Protein AF-A0A097EYW6-F1 (afdb_monomer_lite)

InterPro domains:
  IPR035441 TFIIS/LEDGF domain superfamily [G3DSA:1.20.930.10] (9-99)
  IPR035441 TFIIS/LEDGF domain superfamily [SSF47676] (5-91)

Structure (mmCIF, N/CA/C/O backbone):
data_AF-A0A097EYW6-F1
#
_entry.id   AF-A0A097EYW6-F1
#
loop_
_atom_site.group_PDB
_atom_site.id
_atom_site.type_symbol
_atom_site.label_atom_id
_atom_site.label_alt_id
_atom_site.label_comp_id
_atom_site.label_asym_id
_atom_site.label_entity_id
_atom_site.label_seq_id
_atom_site.pdbx_PDB_ins_code
_atom_site.Cartn_x
_atom_site.Cartn_y
_atom_site.Cartn_z
_atom_site.occupancy
_atom_site.B_iso_or_equiv
_atom_site.auth_seq_id
_atom_site.auth_comp_id
_atom_site.auth_asym_id
_atom_site.auth_atom_id
_atom_site.pdbx_PDB_model_num
ATOM 1 N N . SER A 1 1 ? 0.340 0.440 -20.870 1.00 84.19 1 SER A N 1
ATOM 2 C CA . SER A 1 1 ? -0.706 0.084 -19.883 1.00 84.19 1 SER A CA 1
ATOM 3 C C . SER A 1 1 ? -1.003 1.295 -19.016 1.00 84.19 1 SER A C 1
ATOM 5 O O . SER A 1 1 ? -0.056 1.942 -18.576 1.00 84.19 1 SER A O 1
ATOM 7 N N . VAL A 1 2 ? -2.286 1.588 -18.776 1.00 91.38 2 VAL A N 1
ATOM 8 C CA . VAL A 1 2 ? -2.757 2.734 -17.970 1.00 91.38 2 VAL A CA 1
ATOM 9 C C . VAL A 1 2 ? -2.127 2.782 -16.573 1.00 91.38 2 VAL A C 1
ATOM 11 O O . VAL A 1 2 ? -1.802 3.856 -16.085 1.00 91.38 2 VAL A O 1
ATOM 14 N N . LEU A 1 3 ? -1.838 1.624 -15.969 1.00 91.31 3 LEU A N 1
ATOM 15 C CA . LEU A 1 3 ? -1.207 1.550 -14.648 1.00 91.31 3 LEU A CA 1
ATOM 16 C C . LEU A 1 3 ? 0.229 2.078 -14.658 1.00 91.31 3 LEU A C 1
ATOM 18 O O . LEU A 1 3 ? 0.629 2.781 -13.744 1.00 91.31 3 LEU A O 1
ATOM 22 N N . ILE A 1 4 ? 1.008 1.775 -15.698 1.00 88.75 4 ILE A N 1
ATOM 23 C CA . ILE A 1 4 ? 2.385 2.281 -15.816 1.00 88.75 4 ILE A CA 1
ATOM 24 C C . ILE A 1 4 ? 2.366 3.791 -16.063 1.00 88.75 4 ILE A C 1
ATOM 26 O O . ILE A 1 4 ? 3.160 4.518 -15.474 1.00 88.75 4 ILE A O 1
ATOM 30 N N . TRP A 1 5 ? 1.424 4.266 -16.882 1.00 92.06 5 TRP A N 1
ATOM 31 C CA . TRP A 1 5 ? 1.224 5.697 -17.093 1.00 92.06 5 TRP A CA 1
ATOM 32 C C . TRP A 1 5 ? 0.866 6.409 -15.780 1.00 92.06 5 TRP A C 1
ATOM 34 O O . TRP A 1 5 ? 1.507 7.398 -15.436 1.00 92.06 5 TRP A O 1
ATOM 44 N N . PHE A 1 6 ? -0.054 5.846 -14.992 1.00 91.69 6 PHE A N 1
ATOM 45 C CA . PHE A 1 6 ? -0.405 6.347 -13.662 1.00 91.69 6 PHE A CA 1
ATOM 46 C C . PHE A 1 6 ? 0.819 6.443 -12.738 1.00 91.69 6 PHE A C 1
ATOM 48 O O . PHE A 1 6 ? 1.030 7.478 -12.106 1.00 91.69 6 PHE A O 1
ATOM 55 N N . LEU A 1 7 ? 1.674 5.411 -12.710 1.00 89.38 7 LEU A N 1
ATOM 56 C CA . LEU A 1 7 ? 2.927 5.450 -11.945 1.00 89.38 7 LEU A CA 1
ATOM 57 C C . LEU A 1 7 ? 3.852 6.582 -12.423 1.00 89.38 7 LEU A C 1
ATOM 59 O O . LEU A 1 7 ? 4.421 7.289 -11.597 1.00 89.38 7 LEU A O 1
ATOM 63 N N . SER A 1 8 ? 3.976 6.776 -13.741 1.00 85.50 8 SER A N 1
ATOM 64 C CA . SER A 1 8 ? 4.852 7.797 -14.338 1.00 85.50 8 SER A CA 1
ATOM 65 C C . SER A 1 8 ? 4.365 9.237 -14.148 1.00 85.50 8 SER A C 1
ATOM 67 O O . SER A 1 8 ? 5.152 10.170 -14.265 1.00 85.50 8 SER A O 1
ATOM 69 N N . LYS A 1 9 ? 3.074 9.432 -13.859 1.00 90.56 9 LYS A N 1
ATOM 70 C CA . LYS A 1 9 ? 2.449 10.752 -13.680 1.00 90.56 9 LYS A CA 1
ATOM 71 C C . LYS A 1 9 ? 2.266 11.146 -12.213 1.00 90.56 9 LYS A C 1
ATOM 73 O O . LYS A 1 9 ? 1.447 12.003 -11.910 1.00 90.56 9 LYS A O 1
ATOM 78 N N . GLY A 1 10 ? 3.012 10.524 -11.299 1.00 87.06 10 GLY A N 1
ATOM 79 C CA . GLY A 1 10 ? 2.950 10.854 -9.872 1.00 87.06 10 GLY A CA 1
ATOM 80 C C . GLY A 1 10 ? 1.770 10.224 -9.131 1.00 87.06 10 GLY A C 1
ATOM 81 O O . GLY A 1 10 ? 1.513 10.571 -7.983 1.00 87.06 10 GLY A O 1
ATOM 82 N N . GLY A 1 11 ? 1.073 9.252 -9.727 1.00 92.50 11 GLY A N 1
ATOM 83 C CA . GLY A 1 11 ? -0.054 8.580 -9.078 1.00 92.50 11 GLY A CA 1
ATOM 84 C C . GLY A 1 11 ? 0.312 7.889 -7.756 1.00 92.50 11 GLY A C 1
ATOM 85 O O . GLY A 1 11 ? -0.496 7.851 -6.832 1.00 92.50 11 GLY A O 1
ATOM 86 N N . VAL A 1 12 ? 1.551 7.397 -7.618 1.00 93.44 12 VAL A N 1
ATOM 87 C CA . VAL A 1 12 ? 2.042 6.820 -6.350 1.00 93.44 12 VAL A CA 1
ATOM 88 C C . VAL A 1 12 ? 2.146 7.877 -5.256 1.00 93.44 12 VAL A C 1
ATOM 90 O O . VAL A 1 12 ? 1.813 7.590 -4.108 1.00 93.44 12 VAL A O 1
ATOM 93 N N . LEU A 1 13 ? 2.573 9.093 -5.601 1.00 93.50 13 LEU A N 1
ATOM 94 C CA . LEU A 1 13 ? 2.670 10.193 -4.650 1.00 93.50 13 LEU A CA 1
ATOM 95 C C . LEU A 1 13 ? 1.280 10.555 -4.121 1.00 93.50 13 LEU A C 1
ATOM 97 O O . LEU A 1 13 ? 1.091 10.600 -2.911 1.00 93.50 13 LEU A O 1
ATOM 101 N N . ILE A 1 14 ? 0.290 10.681 -5.013 1.00 95.00 14 ILE A N 1
ATOM 102 C CA . ILE A 1 14 ? -1.108 10.950 -4.639 1.00 95.00 14 ILE A CA 1
ATOM 103 C C . ILE A 1 14 ? -1.633 9.866 -3.689 1.00 95.00 14 ILE A C 1
ATOM 105 O O . ILE A 1 14 ? -2.179 10.184 -2.634 1.00 95.00 14 ILE A O 1
ATOM 109 N N . LEU A 1 15 ? -1.418 8.586 -4.017 1.00 96.56 15 LEU A N 1
ATOM 110 C CA . LEU A 1 15 ? -1.825 7.482 -3.142 1.00 96.56 15 LEU A CA 1
ATOM 111 C C . LEU A 1 15 ? -1.112 7.520 -1.791 1.00 96.56 15 LEU A C 1
ATOM 113 O O . LEU A 1 15 ? -1.736 7.219 -0.781 1.00 96.56 15 LEU A O 1
ATOM 117 N N . THR A 1 16 ? 0.167 7.895 -1.758 1.00 96.31 16 THR A N 1
ATOM 118 C CA . THR A 1 16 ? 0.928 8.025 -0.508 1.00 96.31 16 THR A CA 1
ATOM 119 C C . THR A 1 16 ? 0.352 9.143 0.359 1.00 96.31 16 THR A C 1
ATOM 121 O O . THR A 1 16 ? 0.128 8.936 1.549 1.00 96.31 16 THR A O 1
ATOM 124 N N . THR A 1 17 ? 0.058 10.304 -0.231 1.00 96.38 17 THR A N 1
ATOM 125 C CA . THR A 1 17 ? -0.562 11.436 0.467 1.00 96.38 17 THR A CA 1
ATOM 126 C C . THR A 1 17 ? -1.932 11.059 1.020 1.00 96.38 17 THR A C 1
ATOM 128 O O . THR A 1 17 ? -2.188 11.269 2.203 1.00 96.38 17 THR A O 1
ATOM 131 N N . TRP A 1 18 ? -2.796 10.448 0.205 1.00 97.69 18 TRP A N 1
ATOM 132 C CA . TRP A 1 18 ? -4.123 10.017 0.650 1.00 97.69 18 TRP A CA 1
ATOM 133 C C . TRP A 1 18 ? -4.060 8.929 1.718 1.00 97.69 18 TRP A C 1
ATOM 135 O O . TRP A 1 18 ? -4.865 8.951 2.642 1.00 97.69 18 TRP A O 1
ATOM 145 N N . LEU A 1 19 ? -3.102 8.001 1.634 1.00 97.50 19 LEU A N 1
ATOM 146 C CA . LEU A 1 19 ? -2.929 6.951 2.637 1.00 97.50 19 LEU A CA 1
ATOM 147 C C . LEU A 1 19 ? -2.554 7.545 3.998 1.00 97.50 19 LEU A C 1
ATOM 149 O O . LEU A 1 19 ? -3.144 7.176 5.011 1.00 97.50 19 LEU A O 1
ATOM 153 N N . SER A 1 20 ? -1.611 8.489 4.015 1.00 95.62 20 SER A N 1
ATOM 154 C CA . SER A 1 20 ? -1.197 9.180 5.238 1.00 95.62 20 SER A CA 1
ATOM 155 C C . SER A 1 20 ? -2.326 10.039 5.814 1.00 95.62 20 SER A C 1
ATOM 157 O O . SER A 1 20 ? -2.587 9.971 7.012 1.00 95.62 20 SER A O 1
ATOM 159 N N . GLN A 1 21 ? -3.042 10.787 4.970 1.00 97.38 21 GLN A N 1
ATOM 160 C CA . GLN A 1 21 ? -4.161 11.619 5.412 1.00 97.38 21 GLN A CA 1
ATOM 161 C C . GLN A 1 21 ? -5.306 10.771 5.978 1.00 97.38 21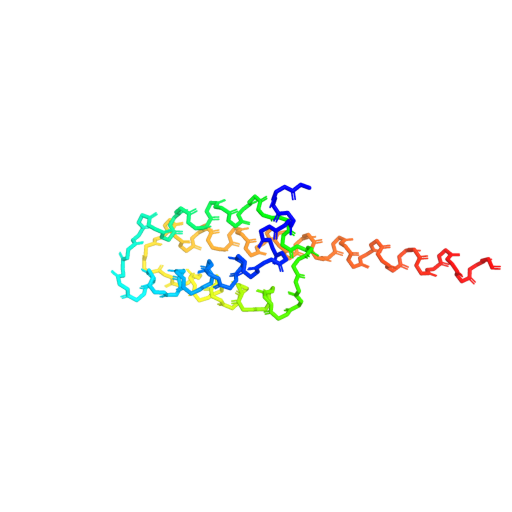 GLN A C 1
ATOM 163 O O . GLN A 1 21 ? -5.780 11.023 7.081 1.00 97.38 21 GLN A O 1
ATOM 168 N N . ALA A 1 22 ? -5.694 9.704 5.276 1.00 97.62 22 ALA A N 1
ATOM 169 C CA . ALA A 1 22 ? -6.728 8.784 5.737 1.00 97.62 22 ALA A CA 1
ATOM 170 C C . ALA A 1 22 ? -6.342 8.074 7.044 1.00 97.62 22 ALA A C 1
ATOM 172 O O . ALA A 1 22 ? -7.219 7.718 7.828 1.00 97.62 22 ALA A O 1
ATOM 173 N N . ALA A 1 23 ? -5.045 7.874 7.302 1.00 96.38 23 ALA A N 1
ATOM 174 C CA . ALA A 1 23 ? -4.574 7.321 8.567 1.00 96.38 23 ALA A CA 1
ATOM 175 C C . ALA A 1 23 ? -4.795 8.295 9.731 1.00 96.38 23 ALA A C 1
ATOM 177 O O . ALA A 1 23 ? -5.259 7.855 10.783 1.00 96.38 23 ALA A O 1
ATOM 178 N N . ILE A 1 24 ? -4.498 9.584 9.519 1.00 96.31 24 ILE A N 1
ATOM 179 C CA . ILE A 1 24 ? -4.680 10.672 10.495 1.00 96.31 24 ILE A CA 1
ATOM 180 C C . ILE A 1 24 ? -6.168 10.914 10.768 1.00 96.31 24 ILE A C 1
ATOM 182 O O . ILE A 1 24 ? -6.573 11.029 11.918 1.00 96.31 24 ILE A O 1
ATOM 186 N N . GLU A 1 25 ? -6.983 10.950 9.716 1.00 97.44 25 GLU A N 1
ATOM 187 C CA . GLU A 1 25 ? -8.427 11.202 9.798 1.00 97.44 25 GLU A CA 1
ATOM 188 C C . GLU A 1 25 ? -9.252 9.956 10.154 1.00 97.44 25 GLU A C 1
ATOM 190 O O . GLU A 1 25 ? -10.479 9.989 10.151 1.00 97.44 25 GLU A O 1
ATOM 195 N N . GLU A 1 26 ? -8.592 8.829 10.420 1.00 95.69 26 GLU A N 1
ATOM 196 C CA . GLU A 1 26 ? -9.231 7.554 10.745 1.00 95.69 26 GLU A CA 1
ATOM 197 C C . GLU A 1 26 ? -10.235 7.043 9.688 1.00 95.69 26 GLU A C 1
ATOM 199 O O . GLU A 1 26 ? -11.147 6.264 9.989 1.00 95.69 26 GLU A O 1
ATOM 204 N N . GLN A 1 27 ? -10.041 7.414 8.419 1.00 97.69 27 GLN A N 1
ATOM 205 C CA . GLN A 1 27 ? -10.886 7.001 7.299 1.00 97.69 27 GLN A CA 1
ATOM 206 C C . GLN A 1 27 ? -10.586 5.556 6.866 1.00 97.69 27 GLN A C 1
ATOM 208 O O . GLN A 1 27 ? -9.948 5.284 5.845 1.00 97.69 27 GLN A O 1
ATOM 213 N N . THR A 1 28 ? -11.080 4.595 7.644 1.00 97.25 28 THR A N 1
ATOM 214 C CA . THR A 1 28 ? -10.803 3.160 7.454 1.00 97.25 28 THR A CA 1
ATOM 215 C C . THR A 1 28 ? -11.188 2.633 6.068 1.00 97.25 28 THR A C 1
ATOM 217 O O . THR A 1 28 ? -10.409 1.900 5.459 1.00 97.25 28 THR A O 1
ATOM 220 N N . SER A 1 29 ? -12.331 3.049 5.516 1.00 97.62 29 SER A N 1
ATOM 221 C CA . SER A 1 29 ? -12.765 2.657 4.166 1.00 97.62 29 SER A CA 1
ATOM 222 C C . SER A 1 29 ? -11.775 3.095 3.083 1.00 97.62 29 SER A C 1
ATOM 224 O O . SER A 1 29 ? -11.477 2.326 2.166 1.00 97.62 29 SER A O 1
ATOM 226 N N . VAL A 1 30 ? -11.218 4.303 3.209 1.00 97.56 30 VAL A N 1
ATOM 227 C CA . VAL A 1 30 ? -10.221 4.837 2.272 1.00 97.56 30 VAL A CA 1
ATOM 228 C C . VAL A 1 30 ? -8.898 4.091 2.417 1.00 97.56 30 VAL A C 1
ATOM 230 O O . VAL A 1 30 ? -8.331 3.661 1.412 1.00 97.56 30 VAL A O 1
ATOM 233 N N . LEU A 1 31 ? -8.448 3.833 3.650 1.00 98.00 31 LEU A N 1
ATOM 234 C CA . LEU A 1 31 ? -7.255 3.020 3.912 1.00 98.00 31 LEU A CA 1
ATOM 235 C C . LEU A 1 31 ? -7.359 1.636 3.258 1.00 98.00 31 LEU A C 1
ATOM 237 O O . LEU A 1 31 ? -6.440 1.201 2.562 1.00 98.00 31 LEU A O 1
ATOM 241 N N . LEU A 1 32 ? -8.493 0.955 3.433 1.00 97.62 32 LEU A N 1
ATOM 242 C CA . LEU A 1 32 ? -8.730 -0.368 2.855 1.00 97.62 32 LEU A CA 1
ATOM 243 C C . LEU A 1 32 ? -8.742 -0.337 1.323 1.00 97.62 32 LEU A C 1
ATOM 245 O O . LEU A 1 32 ? -8.151 -1.215 0.685 1.00 97.62 32 LEU A O 1
ATOM 249 N N . LEU A 1 33 ? -9.373 0.678 0.726 1.00 97.94 33 LEU A N 1
ATOM 250 C CA . LEU A 1 33 ? -9.407 0.851 -0.724 1.00 97.94 33 LEU A CA 1
ATOM 251 C C . LEU A 1 33 ? -8.002 1.085 -1.291 1.00 97.94 33 LEU A C 1
ATOM 253 O O . LEU A 1 33 ? -7.613 0.420 -2.253 1.00 97.94 33 LEU A O 1
ATOM 257 N N . ILE A 1 34 ? -7.218 1.973 -0.676 1.00 97.31 34 ILE A N 1
ATOM 258 C CA . ILE A 1 34 ? -5.853 2.263 -1.125 1.00 97.31 34 ILE A CA 1
ATOM 259 C C . ILE A 1 34 ? -4.972 1.017 -0.982 1.00 97.31 34 ILE A C 1
ATOM 261 O O . ILE A 1 34 ? -4.300 0.639 -1.940 1.00 97.31 34 ILE A O 1
ATOM 265 N N . LEU A 1 35 ? -5.022 0.310 0.153 1.00 97.38 35 LEU A N 1
ATOM 266 C CA . LEU A 1 35 ? -4.277 -0.944 0.339 1.00 97.38 35 LEU A CA 1
ATOM 267 C C . LEU A 1 35 ? -4.638 -1.994 -0.725 1.00 97.38 35 LEU A C 1
ATOM 269 O O . LEU A 1 35 ? -3.758 -2.698 -1.227 1.00 97.38 35 LEU A O 1
ATOM 273 N N . LYS A 1 36 ? -5.915 -2.075 -1.121 1.00 96.75 36 LYS A N 1
ATOM 274 C CA . LYS A 1 36 ? -6.365 -2.943 -2.218 1.00 96.75 36 LYS A CA 1
ATOM 275 C C . LYS A 1 36 ? -5.768 -2.510 -3.559 1.00 96.75 36 LYS A C 1
ATOM 277 O O . LYS A 1 36 ? -5.236 -3.353 -4.275 1.00 96.75 36 LYS A O 1
ATOM 282 N N . VAL A 1 37 ? -5.794 -1.217 -3.881 1.00 95.69 37 VAL A N 1
ATOM 283 C CA . VAL A 1 37 ? -5.205 -0.663 -5.115 1.00 95.69 37 VAL A CA 1
ATOM 284 C C . VAL A 1 37 ? -3.698 -0.946 -5.188 1.00 95.69 37 VAL A C 1
ATOM 286 O O . VAL A 1 37 ? -3.203 -1.444 -6.203 1.00 95.69 37 VAL A O 1
ATOM 289 N N . LEU A 1 38 ? -2.970 -0.732 -4.090 1.00 95.56 38 LEU A N 1
ATOM 290 C CA . LEU A 1 38 ? -1.533 -1.009 -3.988 1.00 95.56 38 LEU A CA 1
ATOM 291 C C . LEU A 1 38 ? -1.184 -2.490 -4.204 1.00 95.56 38 LEU A C 1
ATOM 293 O O . LEU A 1 38 ? -0.102 -2.812 -4.693 1.00 95.56 38 LEU A O 1
ATOM 297 N N . CYS A 1 39 ? -2.115 -3.394 -3.900 1.00 93.25 39 CYS A N 1
ATOM 298 C CA . CYS A 1 39 ? -1.975 -4.833 -4.112 1.00 93.25 39 CYS A CA 1
ATOM 299 C C . CYS A 1 39 ? -1.859 -5.219 -5.602 1.00 93.25 39 CYS A C 1
ATOM 301 O O . CYS A 1 39 ? -1.294 -6.277 -5.910 1.00 93.25 39 CYS A O 1
ATOM 303 N N . HIS A 1 40 ? -2.382 -4.371 -6.498 1.00 90.88 40 HIS A N 1
ATOM 304 C CA . HIS A 1 40 ? -2.477 -4.596 -7.945 1.00 90.88 40 HIS A CA 1
ATOM 305 C C . HIS A 1 40 ? -1.572 -3.675 -8.779 1.00 90.88 40 HIS A C 1
ATOM 307 O O . HIS A 1 40 ? -1.379 -3.918 -9.972 1.00 90.88 40 HIS A O 1
ATOM 313 N N . LEU A 1 41 ? -0.996 -2.630 -8.181 1.00 92.56 41 LEU A N 1
ATOM 314 C CA . LEU A 1 41 ? -0.100 -1.713 -8.883 1.00 92.56 41 LEU A CA 1
ATOM 315 C C . LEU A 1 41 ? 1.270 -2.362 -9.155 1.00 92.56 41 LEU A C 1
ATOM 317 O O . LEU A 1 41 ? 1.860 -2.970 -8.256 1.00 92.56 41 LEU A O 1
ATOM 321 N N . PRO A 1 42 ? 1.846 -2.195 -10.363 1.00 91.19 42 PRO A N 1
ATOM 322 C CA . PRO A 1 42 ? 3.174 -2.704 -10.689 1.00 91.19 42 PRO A CA 1
ATOM 323 C C . PRO A 1 42 ? 4.271 -1.799 -10.100 1.00 91.19 42 PRO A C 1
ATOM 325 O O . PRO A 1 42 ? 5.082 -1.240 -10.831 1.00 91.19 42 PRO A O 1
ATOM 328 N N . LEU A 1 43 ? 4.309 -1.655 -8.772 1.00 88.69 43 LEU A N 1
ATOM 329 C CA . LEU A 1 43 ? 5.160 -0.689 -8.058 1.00 88.69 43 LEU A CA 1
ATOM 330 C C . LEU A 1 43 ? 6.665 -0.881 -8.278 1.00 88.69 43 LEU A C 1
ATOM 332 O O . LEU A 1 43 ? 7.421 0.074 -8.182 1.00 88.69 43 LEU A O 1
ATOM 336 N N . HIS A 1 44 ? 7.102 -2.073 -8.688 1.00 87.38 44 HIS A N 1
ATOM 337 C CA . HIS A 1 44 ? 8.479 -2.309 -9.133 1.00 87.38 44 HIS A CA 1
ATOM 338 C C . HIS A 1 44 ? 8.888 -1.503 -10.382 1.00 87.38 44 HIS A C 1
ATOM 340 O O . HIS A 1 44 ? 10.064 -1.493 -10.736 1.00 87.38 44 HIS A O 1
ATOM 346 N N . LYS A 1 45 ? 7.926 -0.871 -11.066 1.00 89.19 45 LYS A N 1
ATOM 347 C CA . LYS A 1 45 ? 8.141 0.055 -12.186 1.00 89.19 45 LYS A CA 1
ATOM 348 C C . LYS A 1 45 ? 8.018 1.529 -11.781 1.00 89.19 45 LYS A C 1
ATOM 350 O O . LYS A 1 45 ? 8.152 2.388 -12.644 1.00 89.19 45 LYS A O 1
ATOM 355 N N . ALA A 1 46 ? 7.712 1.826 -10.517 1.00 90.06 46 ALA A N 1
ATOM 356 C CA . ALA A 1 46 ? 7.707 3.194 -10.005 1.00 90.06 46 ALA A CA 1
ATOM 357 C C . ALA A 1 46 ? 9.145 3.709 -9.819 1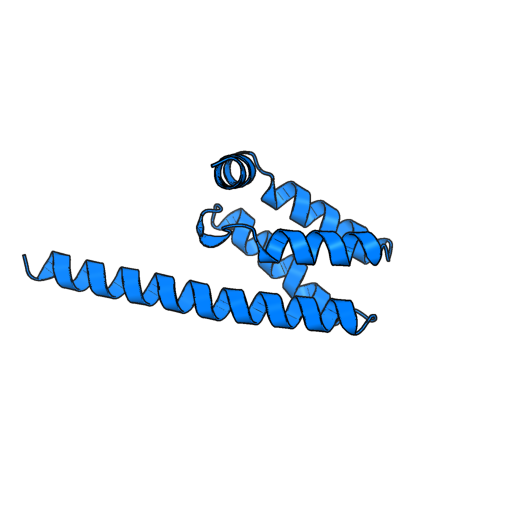.00 90.06 46 ALA A C 1
ATOM 359 O O . ALA A 1 46 ? 10.086 2.917 -9.725 1.00 90.06 46 ALA A O 1
ATOM 360 N N . SER A 1 47 ? 9.318 5.032 -9.737 1.00 89.50 47 SER A N 1
ATOM 361 C CA . SER A 1 47 ? 10.613 5.612 -9.370 1.00 89.50 47 SER A CA 1
ATOM 362 C C . SER A 1 47 ? 11.014 5.205 -7.937 1.00 89.50 47 SER A C 1
ATOM 364 O O . SER A 1 47 ? 10.138 4.994 -7.090 1.00 89.50 47 SER A O 1
ATOM 366 N N . PRO A 1 48 ? 12.322 5.086 -7.629 1.00 89.06 48 PRO A N 1
ATOM 367 C CA . PRO A 1 48 ? 12.796 4.674 -6.302 1.00 89.06 48 PRO A CA 1
ATOM 368 C C . PRO A 1 48 ? 12.297 5.560 -5.149 1.00 89.06 48 PRO A C 1
ATOM 370 O O . PRO A 1 48 ? 12.006 5.052 -4.065 1.00 89.06 48 PRO A O 1
ATOM 373 N N . GLU A 1 49 ? 12.150 6.865 -5.390 1.00 90.62 49 GLU A N 1
ATOM 374 C CA . GLU A 1 49 ? 11.603 7.839 -4.432 1.00 90.62 49 GLU A CA 1
ATOM 375 C C . GLU A 1 49 ? 10.146 7.501 -4.061 1.00 90.62 49 GLU A C 1
ATOM 377 O O . GLU A 1 49 ? 9.807 7.369 -2.887 1.00 90.62 49 GLU A O 1
ATOM 382 N N . ASN A 1 50 ? 9.310 7.240 -5.070 1.00 90.25 50 ASN A N 1
ATOM 383 C CA . ASN A 1 50 ? 7.895 6.937 -4.926 1.00 90.25 50 ASN A CA 1
ATOM 384 C C . ASN A 1 50 ? 7.711 5.578 -4.254 1.00 90.25 50 ASN A C 1
ATOM 386 O O . ASN A 1 50 ? 6.843 5.412 -3.400 1.00 90.25 50 ASN A O 1
ATOM 390 N N . MET A 1 51 ? 8.565 4.615 -4.606 1.00 90.62 51 MET A N 1
ATOM 391 C CA . MET A 1 51 ? 8.608 3.308 -3.962 1.00 90.62 51 MET A CA 1
ATOM 392 C C . MET A 1 51 ? 8.954 3.417 -2.471 1.00 90.62 51 MET A C 1
ATOM 394 O O . MET A 1 51 ? 8.326 2.762 -1.642 1.00 90.62 51 MET A O 1
ATOM 398 N N . SER A 1 52 ? 9.933 4.250 -2.117 1.00 91.94 52 SER A N 1
ATOM 399 C CA . SER A 1 52 ? 10.341 4.453 -0.723 1.00 91.94 52 SER A CA 1
ATOM 400 C C . SER A 1 52 ? 9.241 5.137 0.087 1.00 91.94 52 SER A C 1
ATOM 402 O O . SER A 1 52 ? 8.897 4.663 1.168 1.00 91.94 52 SER A O 1
ATOM 404 N N . ALA A 1 53 ? 8.635 6.188 -0.468 1.00 93.81 53 ALA A N 1
ATOM 405 C CA . ALA A 1 53 ? 7.547 6.927 0.163 1.00 93.81 53 ALA A CA 1
ATOM 406 C C . ALA A 1 53 ? 6.336 6.025 0.461 1.00 93.81 53 ALA A C 1
ATOM 408 O O . ALA A 1 53 ? 5.851 5.980 1.597 1.00 93.81 53 ALA A O 1
ATOM 409 N N . ILE A 1 54 ? 5.894 5.228 -0.520 1.00 95.19 54 ILE A N 1
ATOM 410 C CA . ILE A 1 54 ? 4.758 4.325 -0.310 1.00 95.19 54 ILE A CA 1
ATOM 411 C C . ILE A 1 54 ? 5.098 3.182 0.655 1.00 95.19 54 ILE A C 1
ATOM 413 O O . ILE A 1 54 ? 4.259 2.806 1.473 1.00 95.19 54 ILE A O 1
ATOM 417 N N . LEU A 1 55 ? 6.329 2.652 0.619 1.00 95.12 55 LEU A N 1
ATOM 418 C CA . LEU A 1 55 ? 6.784 1.637 1.576 1.00 95.12 55 LEU A CA 1
ATOM 419 C C . LEU A 1 55 ? 6.764 2.163 3.005 1.00 95.12 55 LEU A C 1
ATOM 421 O O . LEU A 1 55 ? 6.284 1.465 3.894 1.00 95.12 55 LEU A O 1
ATOM 425 N N . GLN A 1 56 ? 7.266 3.377 3.225 1.00 95.31 56 GLN A N 1
ATOM 426 C CA . GLN A 1 56 ? 7.274 4.001 4.544 1.00 95.31 56 GLN A CA 1
ATOM 427 C C . GLN A 1 56 ? 5.852 4.211 5.068 1.00 95.31 56 GLN A C 1
ATOM 429 O O . GLN A 1 56 ? 5.566 3.825 6.203 1.00 95.31 56 GLN A O 1
ATOM 434 N N . SER A 1 57 ? 4.949 4.732 4.231 1.00 96.06 57 SER A N 1
ATOM 435 C CA . SER A 1 57 ? 3.549 4.953 4.615 1.00 96.06 57 SER A CA 1
ATOM 436 C C . SER A 1 57 ? 2.838 3.635 4.965 1.00 96.06 57 SER A C 1
ATOM 438 O O . SER A 1 57 ? 2.272 3.496 6.051 1.00 96.06 57 SER A O 1
ATOM 440 N N . VAL A 1 58 ? 2.969 2.595 4.128 1.00 97.44 58 VAL A N 1
ATOM 441 C CA . VAL A 1 58 ? 2.399 1.263 4.418 1.00 97.44 58 VAL A CA 1
ATOM 442 C C . VAL A 1 58 ? 3.049 0.614 5.645 1.00 97.44 58 VAL A C 1
ATOM 444 O O . VAL A 1 58 ? 2.366 -0.052 6.423 1.00 97.44 58 VAL A O 1
ATOM 447 N N . ASN A 1 59 ? 4.350 0.814 5.864 1.00 97.38 59 ASN A N 1
ATOM 448 C CA . ASN A 1 59 ? 5.038 0.308 7.050 1.00 97.38 59 ASN A CA 1
ATOM 449 C C . ASN A 1 59 ? 4.513 0.947 8.341 1.00 97.38 59 ASN A C 1
ATOM 451 O O . ASN A 1 59 ? 4.402 0.246 9.344 1.00 97.38 59 ASN A O 1
ATOM 455 N N . GLY A 1 60 ? 4.112 2.221 8.321 1.00 96.44 60 GLY A N 1
ATOM 456 C CA . GLY A 1 60 ? 3.431 2.859 9.454 1.00 96.44 60 GLY A CA 1
ATOM 457 C C . GLY A 1 60 ? 2.120 2.158 9.830 1.00 96.44 60 GLY A C 1
ATOM 458 O O . GLY A 1 60 ? 1.829 1.953 11.008 1.00 96.44 60 GLY A O 1
ATOM 459 N N . LEU A 1 61 ? 1.374 1.668 8.835 1.00 97.56 61 LEU A N 1
ATOM 460 C CA . LEU A 1 61 ? 0.095 0.984 9.051 1.00 97.56 61 LEU A CA 1
ATOM 461 C C . LEU A 1 61 ? 0.221 -0.417 9.667 1.00 97.56 61 LEU A C 1
ATOM 463 O O . LEU A 1 61 ? -0.785 -0.987 10.089 1.00 97.56 61 LEU A O 1
ATOM 467 N N . ARG A 1 62 ? 1.428 -0.984 9.800 1.00 97.06 62 ARG A N 1
ATOM 468 C CA . ARG A 1 62 ? 1.620 -2.306 10.435 1.00 97.06 62 ARG A CA 1
ATOM 469 C C . ARG A 1 62 ? 1.196 -2.345 11.909 1.00 97.06 62 ARG A C 1
ATOM 471 O O . ARG A 1 62 ? 0.979 -3.431 12.446 1.00 97.06 62 ARG A O 1
ATOM 478 N N . PHE A 1 63 ? 1.092 -1.175 12.535 1.00 94.50 63 PHE A N 1
ATOM 479 C CA . PHE A 1 63 ? 0.654 -0.980 13.917 1.00 94.50 63 PHE A CA 1
ATOM 480 C C . PHE A 1 63 ? -0.685 -0.244 14.015 1.00 94.50 63 PHE A C 1
ATOM 482 O O . PHE A 1 63 ? -1.042 0.245 15.081 1.00 94.50 63 PHE A O 1
ATOM 489 N N . TYR A 1 64 ? -1.425 -0.141 12.908 1.00 96.38 64 TYR A N 1
ATOM 490 C CA . TYR A 1 64 ? -2.719 0.524 12.915 1.00 96.38 64 TYR A CA 1
ATOM 491 C C . TYR A 1 64 ? -3.700 -0.203 13.844 1.00 96.38 64 TYR A C 1
ATOM 493 O O . TYR A 1 64 ? -3.768 -1.436 13.837 1.00 96.38 64 TYR A O 1
ATOM 501 N N . ARG A 1 65 ? -4.472 0.570 14.621 1.00 94.75 65 ARG A N 1
ATOM 502 C CA . ARG A 1 65 ? -5.389 0.068 15.663 1.00 94.75 65 ARG A CA 1
ATOM 503 C C . ARG A 1 65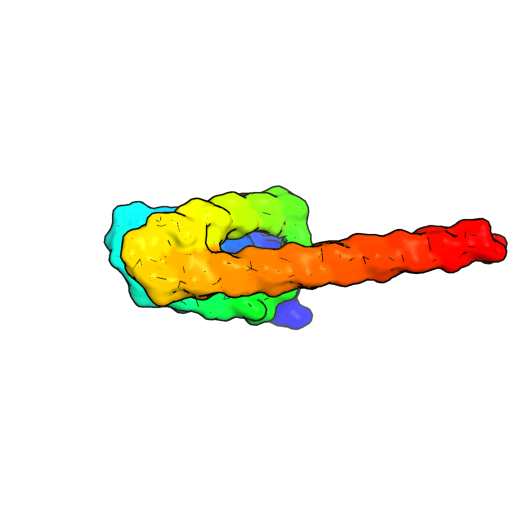 ? -6.398 -0.961 15.142 1.00 94.75 65 ARG A C 1
ATOM 505 O O . ARG A 1 65 ? -6.721 -1.926 15.826 1.00 94.75 65 ARG A O 1
ATOM 512 N N . THR A 1 66 ? -6.874 -0.780 13.912 1.00 96.38 66 THR A N 1
ATOM 513 C CA . THR A 1 66 ? -7.795 -1.711 13.258 1.00 96.38 66 THR A CA 1
ATOM 514 C C . THR A 1 66 ? -7.009 -2.893 12.696 1.00 96.38 66 THR A C 1
ATOM 516 O O . THR A 1 66 ? -6.208 -2.738 11.771 1.00 96.38 66 THR A O 1
ATOM 519 N N . SER A 1 67 ? -7.258 -4.087 13.238 1.00 96.31 67 SER A N 1
ATOM 520 C CA . SER A 1 67 ? -6.512 -5.308 12.907 1.00 96.31 67 SER A CA 1
ATOM 521 C C . SER A 1 67 ? -6.571 -5.684 11.424 1.00 96.31 67 SER A C 1
ATOM 523 O O . SER A 1 6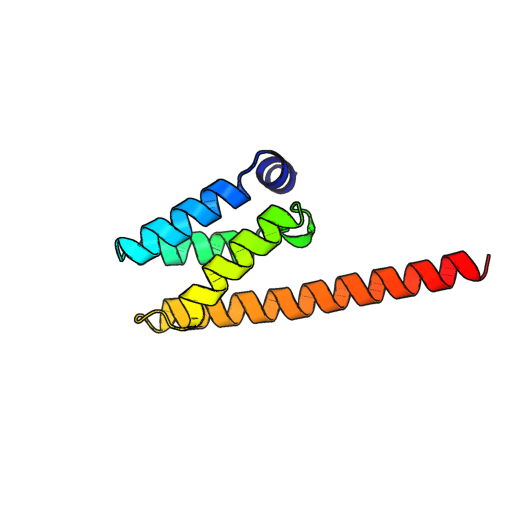7 ? -5.559 -6.097 10.865 1.00 96.31 67 SER A O 1
ATOM 525 N N . ASP A 1 68 ? -7.711 -5.496 10.751 1.00 97.19 68 ASP A N 1
ATOM 526 C CA . ASP A 1 68 ? -7.824 -5.775 9.311 1.00 97.19 68 ASP A CA 1
ATOM 527 C C . ASP A 1 68 ? -6.853 -4.911 8.483 1.00 97.19 68 ASP A C 1
ATOM 529 O O . ASP A 1 68 ? -6.143 -5.417 7.613 1.00 97.19 68 ASP A O 1
ATOM 533 N N . ILE A 1 69 ? -6.730 -3.620 8.812 1.00 97.94 69 ILE A N 1
ATOM 534 C CA . ILE A 1 69 ? -5.815 -2.689 8.133 1.00 97.94 69 ILE A CA 1
ATOM 535 C C . ILE A 1 69 ? -4.361 -3.098 8.376 1.00 97.94 69 ILE A C 1
ATOM 537 O O . ILE A 1 69 ? -3.586 -3.223 7.424 1.00 97.94 69 ILE A O 1
ATOM 541 N N . SER A 1 70 ? -3.990 -3.359 9.631 1.00 98.25 70 SER A N 1
ATOM 542 C CA . SER A 1 70 ? -2.613 -3.737 9.956 1.00 98.25 70 SER A CA 1
ATOM 543 C C . SER A 1 70 ? -2.219 -5.095 9.367 1.00 98.25 70 SER A C 1
ATOM 545 O O . SER A 1 70 ? -1.096 -5.249 8.880 1.00 98.25 70 SER A O 1
ATOM 547 N N . ASN A 1 71 ? -3.138 -6.061 9.311 1.00 98.31 71 ASN A N 1
ATOM 548 C CA . ASN A 1 71 ? -2.912 -7.355 8.665 1.00 98.31 71 ASN A CA 1
ATOM 549 C C . ASN A 1 71 ? -2.727 -7.218 7.149 1.00 98.31 71 ASN A C 1
ATOM 551 O O . ASN A 1 71 ? -1.803 -7.811 6.584 1.00 98.31 71 ASN A O 1
ATOM 555 N N . ARG A 1 72 ? -3.540 -6.390 6.484 1.00 97.88 72 ARG A N 1
ATOM 556 C CA . ARG A 1 72 ? -3.389 -6.100 5.048 1.00 97.88 72 ARG A CA 1
ATOM 557 C C . ARG A 1 72 ? -2.072 -5.396 4.741 1.00 97.88 72 ARG A C 1
ATOM 559 O O . ARG A 1 72 ? -1.401 -5.784 3.786 1.00 97.88 72 ARG A O 1
ATOM 566 N N . ALA A 1 73 ? -1.668 -4.428 5.563 1.00 98.12 73 ALA A N 1
ATOM 567 C CA . ALA A 1 73 ? -0.382 -3.747 5.424 1.00 98.12 73 ALA A CA 1
ATOM 568 C C . ALA A 1 73 ? 0.794 -4.731 5.549 1.00 98.12 73 ALA A C 1
ATOM 570 O O . ALA A 1 73 ? 1.649 -4.790 4.665 1.00 98.12 73 ALA A O 1
ATOM 571 N N . LYS A 1 74 ? 0.798 -5.585 6.584 1.00 98.31 74 LYS A N 1
ATOM 572 C CA . LYS A 1 74 ? 1.809 -6.647 6.761 1.00 98.31 74 LYS A CA 1
ATOM 573 C C . LYS A 1 74 ? 1.852 -7.604 5.567 1.00 98.31 74 LYS A C 1
ATOM 575 O O . LYS A 1 74 ? 2.932 -7.925 5.068 1.00 98.31 74 LYS A O 1
ATOM 580 N N . GLY A 1 75 ? 0.685 -8.030 5.082 1.00 97.75 75 GLY A N 1
ATOM 581 C CA . GLY A 1 75 ? 0.573 -8.896 3.909 1.00 97.75 75 GLY A CA 1
ATOM 582 C C . GLY A 1 75 ? 1.157 -8.251 2.651 1.00 97.75 75 GLY A C 1
ATOM 583 O O . GLY A 1 75 ? 1.913 -8.890 1.918 1.00 97.75 75 GLY A O 1
ATOM 584 N N . LEU A 1 76 ? 0.865 -6.970 2.424 1.00 96.88 76 LEU A N 1
ATOM 585 C CA . LEU A 1 76 ? 1.373 -6.214 1.283 1.00 96.88 76 LEU A CA 1
ATOM 586 C C . LEU A 1 76 ? 2.900 -6.058 1.332 1.00 96.88 76 LEU A C 1
ATOM 588 O O . LEU A 1 76 ? 3.571 -6.349 0.340 1.00 96.88 76 LEU A O 1
ATOM 592 N N . LEU A 1 77 ? 3.451 -5.706 2.498 1.00 97.12 77 LEU A N 1
ATOM 593 C CA . LEU A 1 77 ? 4.899 -5.620 2.717 1.00 97.12 77 LEU A CA 1
ATOM 594 C C . LEU A 1 77 ? 5.585 -6.959 2.427 1.00 97.12 77 LEU A C 1
ATOM 596 O O . LEU A 1 77 ? 6.552 -6.996 1.672 1.00 97.12 77 LEU A O 1
ATOM 600 N N . SER A 1 78 ? 5.039 -8.073 2.929 1.00 96.75 78 SER A N 1
ATOM 601 C CA . SER A 1 78 ? 5.577 -9.414 2.655 1.00 96.75 78 SER A CA 1
ATOM 602 C C . SER A 1 78 ? 5.600 -9.743 1.155 1.00 96.75 78 SER A C 1
ATOM 604 O O . SER A 1 78 ? 6.595 -10.262 0.638 1.00 96.75 78 SER A O 1
ATOM 606 N N . ARG A 1 79 ? 4.523 -9.411 0.426 1.00 94.69 79 ARG A N 1
ATOM 607 C CA . ARG A 1 79 ? 4.447 -9.611 -1.034 1.00 94.69 79 ARG A CA 1
ATOM 608 C C . ARG A 1 79 ? 5.509 -8.793 -1.763 1.00 94.69 79 ARG A C 1
ATOM 610 O O . ARG A 1 79 ? 6.163 -9.317 -2.664 1.00 94.69 79 ARG A O 1
ATOM 617 N N . TRP A 1 80 ? 5.699 -7.539 -1.370 1.00 94.69 80 TRP A N 1
ATOM 618 C CA . TRP A 1 80 ? 6.710 -6.669 -1.959 1.00 94.69 80 TRP A CA 1
ATOM 619 C C . TRP A 1 80 ? 8.132 -7.132 -1.664 1.00 94.69 80 TRP A C 1
ATOM 621 O O . TRP A 1 80 ? 8.927 -7.211 -2.595 1.00 94.69 80 TRP A O 1
ATOM 631 N N . THR A 1 81 ? 8.442 -7.542 -0.432 1.00 93.94 81 THR A N 1
ATOM 632 C CA . THR A 1 81 ? 9.750 -8.122 -0.093 1.00 93.94 81 THR A CA 1
ATOM 633 C C . THR A 1 81 ? 10.084 -9.303 -1.006 1.00 93.94 81 THR A C 1
ATOM 635 O O . THR A 1 81 ? 11.158 -9.334 -1.608 1.00 93.94 81 THR A O 1
ATOM 638 N N . LYS A 1 82 ? 9.142 -10.240 -1.187 1.00 94.06 82 LYS A N 1
ATOM 639 C CA . LYS A 1 82 ? 9.318 -11.392 -2.090 1.00 94.06 82 LYS A CA 1
ATOM 640 C C . LYS A 1 82 ? 9.513 -10.961 -3.545 1.00 94.06 82 LYS A C 1
ATOM 642 O O . LYS A 1 82 ? 10.375 -11.499 -4.239 1.00 94.06 82 LYS A O 1
ATOM 647 N N . LEU A 1 83 ? 8.728 -9.989 -4.011 1.00 91.88 83 LEU A N 1
ATOM 648 C CA . LEU A 1 83 ? 8.825 -9.464 -5.372 1.00 91.88 83 LEU A CA 1
ATOM 649 C C . LEU A 1 83 ? 10.195 -8.823 -5.636 1.00 91.88 83 LEU A C 1
ATOM 651 O O . LEU A 1 83 ? 10.818 -9.121 -6.654 1.00 91.88 83 LEU A O 1
ATOM 655 N N . PHE A 1 84 ? 10.680 -7.976 -4.729 1.00 89.56 84 PHE A N 1
ATOM 656 C CA . PHE A 1 84 ? 11.961 -7.291 -4.903 1.00 89.56 84 PHE A CA 1
ATOM 657 C C . PHE A 1 84 ? 13.143 -8.246 -4.830 1.00 89.56 84 PHE A C 1
ATOM 659 O O . PHE A 1 84 ? 14.029 -8.153 -5.678 1.00 89.56 84 PHE A O 1
ATOM 666 N N . ALA A 1 85 ? 13.111 -9.220 -3.916 1.00 92.69 85 ALA A N 1
ATOM 667 C CA . ALA A 1 85 ? 14.114 -10.279 -3.870 1.00 92.69 85 ALA A CA 1
ATOM 668 C C . ALA A 1 85 ? 14.183 -11.044 -5.205 1.00 92.69 85 ALA A C 1
ATOM 670 O O . ALA A 1 85 ? 15.267 -11.249 -5.752 1.00 92.69 85 ALA A O 1
ATOM 671 N N . LYS A 1 86 ? 13.025 -11.388 -5.788 1.00 92.88 86 LYS A N 1
ATOM 672 C CA . LYS A 1 86 ? 12.946 -12.059 -7.095 1.00 92.88 86 LYS A CA 1
ATOM 673 C C . LYS A 1 86 ? 13.528 -11.203 -8.226 1.00 92.88 86 LYS A C 1
ATOM 675 O O . LYS A 1 86 ? 14.316 -11.702 -9.024 1.00 92.88 86 LYS A O 1
ATOM 680 N N . ILE A 1 87 ? 13.179 -9.917 -8.285 1.00 89.38 87 ILE A N 1
ATOM 681 C CA . ILE A 1 87 ? 13.695 -8.990 -9.308 1.00 89.38 87 ILE A CA 1
ATOM 682 C C . ILE A 1 87 ? 15.212 -8.810 -9.171 1.00 89.38 87 ILE A C 1
ATOM 684 O O . ILE A 1 87 ? 15.924 -8.779 -10.174 1.00 89.38 87 ILE A O 1
ATOM 688 N N . GLN A 1 88 ? 15.721 -8.712 -7.943 1.00 89.19 88 GLN A N 1
ATOM 689 C CA . GLN A 1 88 ? 17.152 -8.596 -7.686 1.00 89.19 88 GLN A CA 1
ATOM 690 C C . GLN A 1 88 ? 17.908 -9.864 -8.106 1.00 89.19 88 GLN A C 1
ATOM 69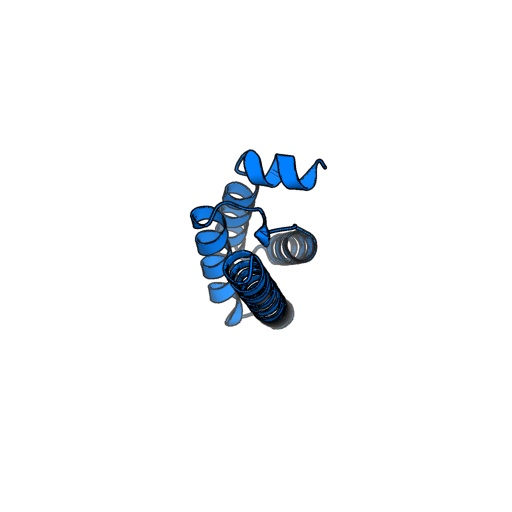2 O O . GLN A 1 88 ? 18.954 -9.757 -8.747 1.00 89.19 88 GLN A O 1
ATOM 697 N N . ALA A 1 89 ? 17.362 -11.050 -7.815 1.00 92.25 89 ALA A N 1
ATOM 698 C CA . ALA A 1 89 ? 17.937 -12.325 -8.242 1.00 92.25 89 ALA A CA 1
ATOM 699 C C . ALA A 1 89 ? 18.012 -12.438 -9.775 1.00 92.25 89 ALA A C 1
ATOM 701 O O . ALA A 1 89 ? 19.066 -12.772 -10.314 1.00 92.25 89 ALA A O 1
ATOM 702 N N . MET A 1 90 ? 16.941 -12.063 -10.484 1.00 90.31 90 MET A N 1
ATOM 703 C CA . MET A 1 90 ? 16.919 -12.040 -11.955 1.00 90.31 90 MET A CA 1
ATOM 704 C C . MET A 1 90 ? 17.949 -11.068 -12.539 1.00 90.31 90 MET A C 1
ATOM 706 O O . MET A 1 90 ? 18.669 -11.409 -13.473 1.00 90.31 90 MET A O 1
ATOM 710 N N . LYS A 1 91 ? 18.068 -9.861 -11.968 1.00 87.19 91 LYS A N 1
ATOM 711 C CA . LYS A 1 91 ? 19.085 -8.885 -12.394 1.00 87.19 91 LYS A CA 1
ATOM 712 C C . LYS A 1 91 ? 20.509 -9.414 -12.204 1.00 87.19 91 LYS A C 1
ATOM 714 O O . LYS A 1 91 ? 21.360 -9.163 -13.053 1.00 87.19 91 LYS A O 1
ATOM 719 N N . LYS A 1 92 ? 20.772 -10.135 -11.107 1.00 85.56 92 LYS A N 1
ATOM 720 C CA . LYS A 1 92 ? 22.076 -10.764 -10.847 1.00 85.56 92 LYS A CA 1
ATOM 721 C C . LYS A 1 92 ? 22.383 -11.856 -11.875 1.00 85.56 92 LYS A C 1
ATOM 723 O O . LYS A 1 92 ? 23.483 -11.875 -12.410 1.00 85.56 92 LYS A O 1
ATOM 728 N N . GLN A 1 93 ? 21.408 -12.707 -12.194 1.00 84.88 93 GLN A N 1
ATOM 729 C CA . GLN A 1 93 ? 21.563 -13.747 -13.213 1.00 84.88 93 GLN A CA 1
ATOM 730 C C . GLN A 1 93 ? 21.867 -13.159 -14.599 1.00 84.88 93 GLN A C 1
ATOM 732 O O . GLN A 1 93 ? 22.813 -13.603 -15.240 1.00 84.88 93 GLN A O 1
ATOM 737 N N . ASN A 1 94 ? 21.135 -12.127 -15.034 1.00 81.44 94 ASN A N 1
ATOM 738 C CA . ASN A 1 94 ? 21.387 -11.488 -16.332 1.00 81.44 94 ASN A CA 1
ATOM 739 C C . ASN A 1 94 ? 22.780 -10.857 -16.423 1.00 81.44 94 ASN A C 1
ATOM 741 O O . ASN A 1 94 ? 23.416 -10.967 -17.465 1.00 81.44 94 ASN A O 1
ATOM 745 N N . ARG A 1 95 ? 23.269 -10.226 -15.344 1.00 78.38 95 ARG A N 1
ATOM 746 C CA . ARG A 1 95 ? 24.643 -9.698 -15.307 1.00 78.38 95 ARG A CA 1
ATOM 747 C C . ARG A 1 95 ? 25.685 -10.795 -15.483 1.00 78.38 95 ARG A C 1
ATOM 749 O O . ARG A 1 95 ? 26.619 -10.608 -16.250 1.00 78.38 95 ARG A O 1
ATOM 756 N N . ASN A 1 96 ? 25.505 -11.922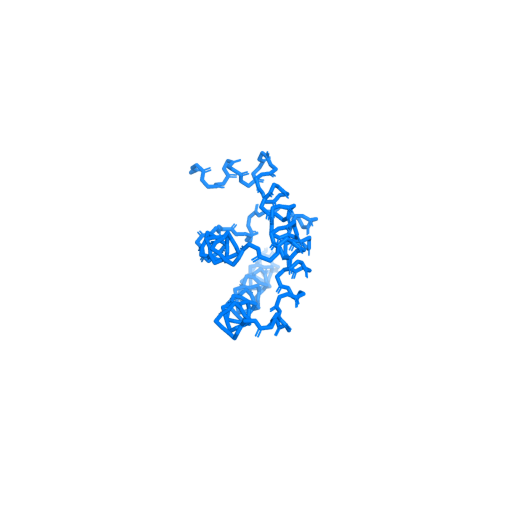 -14.798 1.00 77.19 96 ASN A N 1
ATOM 757 C CA . ASN A 1 96 ? 26.430 -13.043 -14.907 1.00 77.19 96 ASN A CA 1
ATOM 758 C C . ASN A 1 96 ? 26.472 -13.599 -16.338 1.00 77.19 96 ASN A C 1
ATOM 760 O O . ASN A 1 96 ? 27.552 -13.904 -16.815 1.00 77.19 96 ASN A O 1
ATOM 764 N N . ILE A 1 97 ? 25.326 -13.685 -17.028 1.00 73.44 97 ILE A N 1
ATOM 765 C CA . ILE A 1 97 ? 25.268 -14.120 -18.434 1.00 73.44 97 ILE A CA 1
ATOM 766 C C . ILE A 1 97 ? 26.025 -13.132 -19.334 1.00 73.44 97 ILE A C 1
ATOM 768 O O . ILE A 1 97 ? 26.896 -13.547 -20.081 1.00 73.44 97 ILE A O 1
ATOM 772 N N . SER A 1 98 ? 25.790 -11.823 -19.188 1.00 69.56 98 SER A N 1
ATOM 773 C CA . SER A 1 98 ? 26.470 -10.793 -19.996 1.00 69.56 98 SER A CA 1
ATOM 774 C C . SER A 1 98 ? 27.977 -10.636 -19.743 1.00 69.56 98 SER A C 1
ATOM 776 O O . SER A 1 98 ? 28.611 -9.850 -20.429 1.00 69.56 98 SER A O 1
ATOM 778 N N . GLN A 1 99 ? 28.534 -11.284 -18.714 1.00 63.00 99 GLN A N 1
ATOM 779 C CA . GLN A 1 99 ? 29.981 -11.302 -18.448 1.00 63.00 99 GLN A CA 1
ATOM 780 C C . GLN A 1 99 ? 30.669 -12.566 -18.985 1.00 63.00 99 GLN A C 1
ATOM 782 O O . GLN A 1 99 ? 31.887 -12.676 -18.869 1.00 63.00 99 GLN A O 1
ATOM 787 N N . ILE A 1 100 ? 29.896 -13.538 -19.477 1.00 65.38 100 ILE A N 1
ATOM 788 C CA . ILE A 1 100 ? 30.396 -14.800 -20.038 1.00 65.38 100 ILE A CA 1
ATOM 789 C C . ILE A 1 100 ? 30.489 -14.717 -21.578 1.00 65.38 100 ILE A C 1
ATOM 791 O O . ILE A 1 100 ? 31.209 -15.519 -22.169 1.00 65.38 100 ILE A O 1
ATOM 795 N N . ASP A 1 101 ? 29.830 -13.728 -22.192 1.00 50.31 101 ASP A N 1
ATOM 796 C CA . ASP A 1 101 ? 29.989 -13.317 -23.598 1.00 50.31 101 ASP A CA 1
ATOM 797 C C . ASP A 1 101 ? 31.059 -12.217 -23.744 1.00 50.31 101 ASP A C 1
ATOM 799 O O . ASP A 1 101 ? 31.761 -12.207 -24.782 1.00 50.31 101 ASP A O 1
#

Organism: NCBI:txid1207050

Secondary structure (DSSP, 8-state):
-HHHHHHHTTHHHHHHHHHHHHHHTT-HHHHHHHHHHHTTS-GGGS-HHHHHHHHHHHHHGGG-SSHHHHHHHHHHHHHHHHHHHHHHHHHHHHHHHHTT-

Radius of gyration: 15.58 Å; chains: 1; bounding box: 43×26×39 Å

Foldseek 3Di:
DVLLVCLVVCVLVVLLVQLQVCLVVVVVVSLVVSLVVLLPRPCVSHDPVSNVSNLVSLVVQCPRPDPVSNVSSVVSNVVVVVVVVVVVVVVVVVVVVVVVD

pLDDT: mean 92.03, std 7.88, range [50.31, 98.31]

Sequence (101 aa):
SVLIWFLSKGGVLILTTWLSQAAIEEQTSVLLLILKVLCHLPLHKASPENMSAILQSVNGLRFYRTSDISNRAKGLLSRWTKLFAKIQAMKKQNRNISQID